Protein AF-A0A9E2H7S9-F1 (afdb_monomer_lite)

Structure (mmCIF, N/CA/C/O backbone):
data_AF-A0A9E2H7S9-F1
#
_entry.id   AF-A0A9E2H7S9-F1
#
loop_
_atom_site.group_PDB
_atom_site.id
_atom_site.type_symbol
_atom_site.label_atom_id
_atom_site.label_alt_id
_atom_site.label_comp_id
_atom_site.label_asym_id
_atom_site.label_entity_id
_atom_site.label_seq_id
_atom_site.pdbx_PDB_ins_code
_atom_site.Cartn_x
_atom_site.Cartn_y
_atom_site.Cartn_z
_atom_site.occupancy
_atom_site.B_iso_or_equiv
_atom_site.auth_seq_id
_atom_site.auth_comp_id
_atom_site.auth_asym_id
_atom_site.auth_atom_id
_atom_site.pdbx_PDB_model_num
ATOM 1 N N . MET A 1 1 ? -8.859 0.813 24.285 1.00 74.56 1 MET A N 1
ATOM 2 C CA . MET A 1 1 ? -8.397 -0.018 23.142 1.00 74.56 1 MET A CA 1
ATOM 3 C C . MET A 1 1 ? -8.759 0.550 21.761 1.00 74.56 1 MET A C 1
ATOM 5 O O . MET A 1 1 ? -7.932 0.460 20.865 1.00 74.56 1 MET A O 1
ATOM 9 N N . LYS A 1 2 ? -9.928 1.189 21.573 1.00 77.81 2 LYS A N 1
ATOM 10 C CA . LYS A 1 2 ? -10.442 1.622 20.251 1.00 77.81 2 LYS A CA 1
ATOM 11 C C . LYS A 1 2 ? -9.521 2.646 19.576 1.00 77.81 2 LYS A C 1
ATOM 13 O O . LYS A 1 2 ? -9.148 2.492 18.421 1.00 77.81 2 LYS A O 1
ATOM 18 N N . ILE A 1 3 ? -9.088 3.637 20.355 1.00 83.12 3 ILE A N 1
ATOM 19 C CA . ILE A 1 3 ? -8.162 4.695 19.926 1.00 83.12 3 ILE A CA 1
ATOM 20 C C . ILE A 1 3 ? -6.806 4.105 19.516 1.00 83.12 3 ILE A C 1
ATOM 22 O O . ILE A 1 3 ? -6.300 4.443 18.457 1.00 83.12 3 ILE A O 1
ATOM 26 N N . VAL A 1 4 ? -6.267 3.160 20.295 1.00 86.44 4 VAL A N 1
ATOM 27 C CA . VAL A 1 4 ? -4.978 2.506 20.004 1.00 86.44 4 VAL A CA 1
ATOM 28 C C . VAL A 1 4 ? -5.029 1.751 18.672 1.00 86.44 4 VAL A C 1
ATOM 30 O O . VAL A 1 4 ? -4.129 1.900 17.851 1.00 86.44 4 VAL A O 1
ATOM 33 N N . LEU A 1 5 ? -6.102 0.996 18.414 1.00 84.94 5 LEU A N 1
ATOM 34 C CA . LEU A 1 5 ? -6.277 0.267 17.152 1.00 84.94 5 LEU A CA 1
ATOM 35 C C . LEU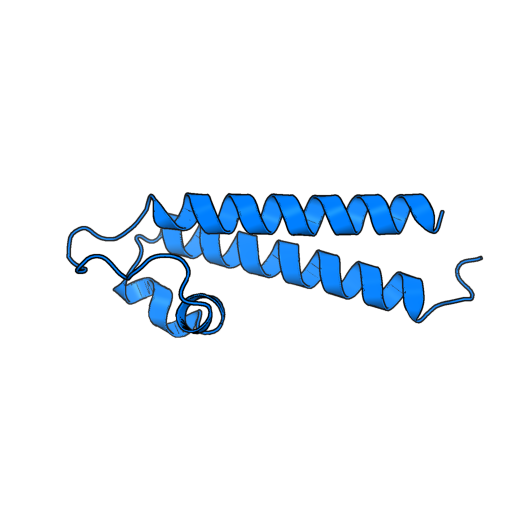 A 1 5 ? -6.426 1.212 15.948 1.00 84.94 5 LEU A C 1
ATOM 37 O O . LEU A 1 5 ? -5.873 0.937 14.885 1.00 84.94 5 LEU A O 1
ATOM 41 N N . LEU A 1 6 ? -7.111 2.348 16.115 1.00 86.25 6 LEU A N 1
ATOM 42 C CA . LEU A 1 6 ? -7.210 3.378 15.074 1.00 86.25 6 LEU A CA 1
ATOM 43 C C . LEU A 1 6 ? -5.864 4.060 14.805 1.00 86.25 6 LEU A C 1
ATOM 45 O O . LEU A 1 6 ? -5.530 4.304 13.647 1.00 86.25 6 LEU A O 1
ATOM 49 N N . SER A 1 7 ? -5.071 4.329 15.843 1.00 88.38 7 SER A N 1
ATOM 50 C CA . SER A 1 7 ? -3.715 4.864 15.690 1.00 88.38 7 SER A CA 1
ATOM 51 C C . SER A 1 7 ? -2.807 3.885 14.945 1.00 88.38 7 SER A C 1
ATOM 53 O O . SER A 1 7 ? -2.090 4.298 14.037 1.00 88.38 7 SER A O 1
ATOM 55 N N . ILE A 1 8 ? -2.878 2.587 15.260 1.00 88.75 8 ILE A N 1
ATOM 56 C CA . ILE A 1 8 ? -2.133 1.544 14.536 1.00 88.75 8 ILE A CA 1
ATOM 57 C C . ILE A 1 8 ? -2.568 1.501 13.067 1.00 88.75 8 ILE A C 1
ATOM 59 O O . ILE A 1 8 ? -1.718 1.503 12.178 1.00 88.75 8 ILE A O 1
ATOM 63 N N . ALA A 1 9 ? -3.875 1.536 12.796 1.00 88.69 9 ALA A N 1
ATOM 64 C CA . ALA A 1 9 ? -4.390 1.551 11.431 1.00 88.69 9 ALA A CA 1
ATOM 65 C C . ALA A 1 9 ? -3.887 2.765 10.632 1.00 88.69 9 ALA A C 1
ATOM 67 O O . ALA A 1 9 ? -3.453 2.618 9.489 1.00 88.69 9 ALA A O 1
ATOM 68 N N . LEU A 1 10 ? -3.877 3.950 11.252 1.00 90.00 10 LEU A N 1
ATOM 69 C CA . LEU A 1 10 ? -3.351 5.172 10.647 1.00 90.00 10 LEU A CA 1
ATOM 70 C C . LEU A 1 10 ? -1.860 5.032 10.306 1.00 90.00 10 LEU A C 1
ATOM 72 O O . LEU A 1 10 ? -1.455 5.356 9.190 1.00 90.00 10 LEU A O 1
ATOM 76 N N . VAL A 1 11 ? -1.054 4.512 11.237 1.00 92.19 11 VAL A N 1
ATOM 77 C CA . VAL A 1 11 ? 0.381 4.275 11.016 1.00 92.19 11 VAL A CA 1
ATOM 78 C C . VAL A 1 11 ? 0.592 3.314 9.847 1.00 92.19 11 VAL A C 1
ATOM 80 O O . VAL A 1 11 ? 1.370 3.625 8.949 1.00 92.19 11 VAL A O 1
ATOM 83 N N . MET A 1 12 ? -0.150 2.203 9.791 1.00 87.81 1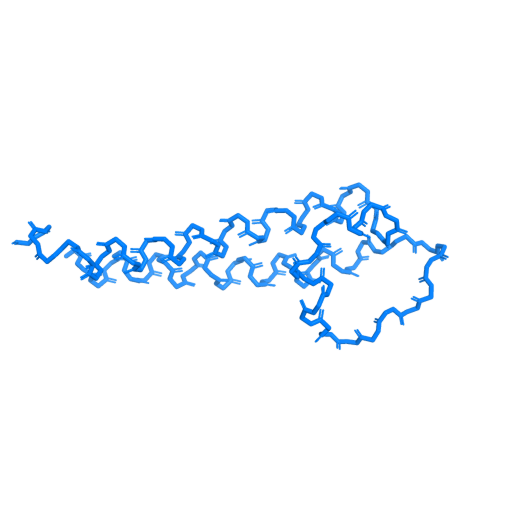2 MET A N 1
ATOM 84 C CA . MET A 1 12 ? -0.063 1.245 8.681 1.00 87.81 12 MET A CA 1
ATOM 85 C C . MET A 1 12 ? -0.387 1.894 7.331 1.00 87.81 12 MET A C 1
ATOM 87 O O . MET A 1 12 ? 0.335 1.679 6.355 1.00 87.81 12 MET A O 1
ATOM 91 N N . MET A 1 13 ? -1.423 2.736 7.269 1.00 87.88 13 MET A N 1
ATOM 92 C CA . MET A 1 13 ? -1.795 3.445 6.041 1.00 87.88 13 MET A CA 1
ATOM 93 C C . MET A 1 13 ? -0.720 4.449 5.605 1.00 87.88 13 MET A C 1
ATOM 95 O O . MET A 1 13 ? -0.359 4.476 4.426 1.00 87.88 13 MET A O 1
ATOM 99 N N . ILE A 1 14 ? -0.162 5.231 6.535 1.00 89.31 14 ILE A N 1
ATOM 100 C CA . ILE A 1 14 ? 0.906 6.202 6.242 1.00 89.31 14 ILE A CA 1
ATOM 101 C C . ILE A 1 14 ? 2.176 5.477 5.780 1.00 89.31 14 ILE A C 1
ATOM 103 O O . ILE A 1 14 ? 2.743 5.827 4.743 1.00 89.31 14 ILE A O 1
ATOM 107 N N . SER A 1 15 ? 2.601 4.429 6.492 1.00 87.94 15 SER A N 1
ATOM 108 C CA . SER A 1 15 ? 3.753 3.609 6.103 1.00 87.94 15 SER A CA 1
ATOM 109 C C . SER A 1 15 ? 3.555 2.984 4.723 1.00 87.94 15 SER A C 1
ATOM 111 O O . SER A 1 15 ? 4.468 3.014 3.893 1.00 87.94 15 SER A O 1
ATOM 113 N N . GLY A 1 16 ? 2.349 2.486 4.440 1.00 85.50 16 GLY A N 1
ATOM 114 C CA . GLY A 1 16 ? 1.978 1.983 3.125 1.00 85.50 16 GLY A CA 1
ATOM 115 C C . GLY A 1 16 ? 2.087 3.054 2.037 1.00 85.50 16 GLY A C 1
ATOM 116 O O . GLY A 1 16 ? 2.698 2.800 1.000 1.00 85.50 16 GLY A O 1
ATOM 117 N N . MET A 1 17 ? 1.601 4.277 2.267 1.00 84.88 17 MET A N 1
ATOM 118 C CA . MET A 1 17 ? 1.751 5.383 1.307 1.00 84.88 17 MET A CA 1
ATOM 119 C C . MET A 1 17 ? 3.221 5.736 1.042 1.00 84.88 17 MET A C 1
ATOM 121 O O . MET A 1 17 ? 3.615 5.899 -0.116 1.00 84.88 17 MET A O 1
ATOM 125 N N . VAL A 1 18 ? 4.051 5.802 2.087 1.00 86.19 18 VAL A N 1
ATOM 126 C CA . VAL A 1 18 ? 5.488 6.104 1.961 1.00 86.19 18 VAL A CA 1
ATOM 127 C C . VAL A 1 18 ? 6.215 5.019 1.166 1.00 86.19 18 VAL A C 1
ATOM 129 O O . VAL A 1 18 ? 6.966 5.336 0.240 1.00 86.19 18 VAL A O 1
ATOM 132 N N . LEU A 1 19 ? 5.948 3.742 1.451 1.00 82.19 19 LEU A N 1
ATOM 133 C CA . LEU A 1 19 ? 6.480 2.614 0.675 1.00 82.19 19 LEU A CA 1
ATOM 134 C C . LEU A 1 19 ? 6.031 2.670 -0.788 1.00 82.19 19 LEU A C 1
ATOM 136 O O . LEU A 1 19 ? 6.832 2.433 -1.693 1.00 82.19 19 LEU A O 1
ATOM 140 N N . GLY A 1 20 ? 4.782 3.068 -1.033 1.00 78.69 20 GLY A N 1
ATOM 141 C CA . GLY A 1 20 ? 4.240 3.268 -2.374 1.00 78.69 20 GLY A CA 1
ATOM 142 C C . GLY A 1 20 ? 4.992 4.358 -3.132 1.00 78.69 20 GLY A C 1
ATOM 143 O O . GLY A 1 20 ? 5.319 4.175 -4.303 1.00 78.69 20 GLY A O 1
ATOM 144 N N . MET A 1 21 ? 5.357 5.456 -2.470 1.00 78.94 21 MET A N 1
ATOM 145 C CA . MET A 1 21 ? 6.196 6.503 -3.065 1.00 78.94 21 MET A CA 1
ATOM 146 C C . MET A 1 21 ? 7.633 6.026 -3.321 1.00 78.94 21 MET A C 1
ATOM 148 O O . MET A 1 21 ? 8.176 6.278 -4.398 1.00 78.94 21 MET A O 1
ATOM 152 N N . MET A 1 22 ? 8.238 5.293 -2.383 1.00 76.44 22 MET A N 1
ATOM 153 C CA . MET A 1 22 ? 9.605 4.767 -2.521 1.00 76.44 22 MET A CA 1
ATOM 154 C C . MET A 1 22 ? 9.725 3.683 -3.600 1.00 76.44 22 MET A C 1
ATOM 156 O O . MET A 1 22 ? 10.731 3.636 -4.314 1.00 76.44 22 MET A O 1
ATOM 160 N N . SER A 1 23 ? 8.684 2.866 -3.793 1.00 74.19 23 SER A N 1
ATOM 161 C CA . SER A 1 23 ? 8.618 1.880 -4.883 1.00 74.19 23 SER A CA 1
ATOM 162 C C . SER A 1 23 ? 8.828 2.530 -6.254 1.00 74.19 23 SER A C 1
ATOM 164 O O . SER A 1 23 ? 9.455 1.957 -7.141 1.00 74.19 23 SER A O 1
ATOM 166 N N . ARG A 1 24 ? 8.407 3.794 -6.401 1.00 65.75 24 ARG A N 1
ATOM 167 C CA . ARG A 1 24 ? 8.486 4.542 -7.658 1.00 65.75 24 ARG A CA 1
ATOM 168 C C . ARG A 1 24 ? 9.868 5.099 -7.977 1.00 65.75 24 ARG A C 1
ATOM 170 O O . ARG A 1 24 ? 10.068 5.536 -9.106 1.00 65.75 24 ARG A O 1
ATOM 177 N N . LYS A 1 25 ? 10.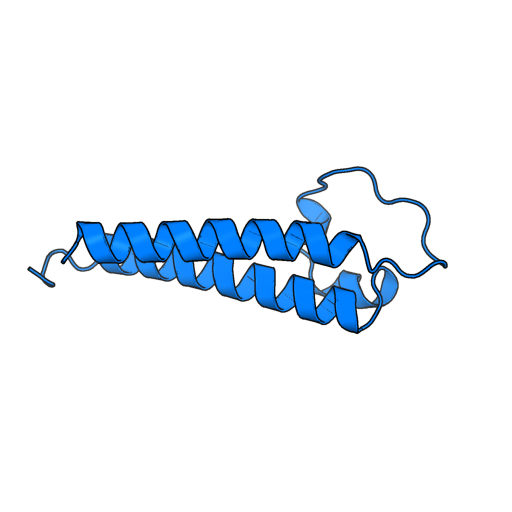804 5.064 -7.023 1.00 70.56 25 LYS A N 1
ATOM 178 C CA . LYS A 1 25 ? 12.231 5.324 -7.276 1.00 70.56 25 LYS A CA 1
ATOM 179 C C . LYS A 1 25 ? 12.911 4.147 -7.979 1.00 70.56 25 LYS A C 1
ATOM 181 O O . LYS A 1 25 ? 13.979 4.313 -8.543 1.00 70.56 25 LYS A O 1
ATOM 186 N N . HIS A 1 26 ? 12.272 2.979 -7.970 1.00 73.31 26 HIS A N 1
ATOM 187 C CA . HIS A 1 26 ? 12.773 1.746 -8.563 1.00 73.31 26 HIS A CA 1
ATOM 188 C C . HIS A 1 26 ? 12.057 1.453 -9.895 1.00 73.31 26 HIS A C 1
ATOM 190 O O . HIS A 1 26 ? 11.570 0.344 -10.120 1.00 73.31 26 HIS A O 1
ATOM 196 N N . LYS A 1 27 ? 11.937 2.469 -10.761 1.00 66.62 27 LYS A N 1
ATOM 197 C CA . LYS A 1 27 ? 11.419 2.310 -12.131 1.00 66.62 27 LYS A CA 1
ATOM 198 C C . LYS A 1 27 ? 12.459 1.613 -13.005 1.00 66.62 27 LYS A C 1
ATOM 200 O O . LYS A 1 27 ? 13.652 1.823 -12.808 1.00 66.62 27 LYS A O 1
ATOM 205 N N . SER A 1 28 ? 11.999 0.791 -13.943 1.00 65.69 28 SER A N 1
ATOM 206 C CA . SER A 1 28 ? 12.871 0.239 -14.981 1.00 65.69 28 SER A CA 1
ATOM 207 C C . SER A 1 28 ? 13.265 1.357 -15.955 1.00 65.69 28 SER A C 1
ATOM 209 O O . SER A 1 28 ? 12.407 2.145 -16.357 1.00 65.69 28 SER A O 1
ATOM 211 N N . GLU A 1 29 ? 14.545 1.447 -16.328 1.00 59.19 29 GLU A N 1
ATOM 212 C CA . GLU A 1 29 ? 15.082 2.495 -17.221 1.00 59.19 29 GLU A CA 1
ATOM 213 C C . GLU A 1 29 ? 14.434 2.492 -18.618 1.00 59.19 29 GLU A C 1
ATOM 215 O O . GLU A 1 29 ? 14.438 3.503 -19.316 1.00 59.19 29 GLU A O 1
ATOM 220 N N . LEU A 1 30 ? 13.805 1.377 -18.999 1.00 56.78 30 LEU A N 1
ATOM 221 C CA . LEU A 1 30 ? 13.137 1.175 -20.286 1.00 56.78 30 LEU A CA 1
ATOM 222 C C . LEU A 1 30 ? 11.768 1.870 -20.408 1.00 56.78 30 LEU A C 1
ATOM 224 O O . LEU A 1 30 ? 11.206 1.910 -21.504 1.00 56.78 30 LEU A O 1
ATOM 228 N N . VAL A 1 31 ? 11.207 2.429 -19.326 1.00 57.56 31 VAL A N 1
ATOM 229 C CA . VAL A 1 31 ? 9.833 2.963 -19.334 1.00 57.56 31 VAL A CA 1
ATOM 230 C C . VAL A 1 31 ? 9.789 4.477 -19.144 1.00 57.56 31 VAL A C 1
ATOM 232 O O . VAL A 1 31 ? 10.137 5.022 -18.095 1.00 57.56 31 VAL A O 1
ATOM 235 N N . ARG A 1 32 ? 9.271 5.154 -20.180 1.00 54.56 32 ARG A N 1
ATOM 236 C CA . ARG A 1 32 ? 8.973 6.596 -20.236 1.00 54.56 32 ARG A CA 1
ATOM 237 C C . ARG A 1 32 ? 8.253 7.058 -18.962 1.00 54.56 32 ARG A C 1
ATOM 239 O O . ARG A 1 32 ? 7.352 6.383 -18.463 1.00 54.56 32 ARG A O 1
ATOM 246 N N . SER A 1 33 ? 8.638 8.223 -18.438 1.00 52.75 33 SER A N 1
ATOM 247 C CA . SER A 1 33 ? 8.169 8.754 -17.153 1.00 52.75 33 SER A CA 1
ATOM 248 C C . SER A 1 33 ? 6.638 8.751 -17.035 1.00 52.75 33 SER A C 1
ATOM 250 O O . SER A 1 33 ? 5.955 9.616 -17.579 1.00 52.75 33 SER A O 1
ATOM 252 N N . ILE A 1 34 ? 6.079 7.794 -16.292 1.00 55.62 34 ILE A N 1
ATOM 253 C CA . ILE A 1 34 ? 4.648 7.825 -15.965 1.00 55.62 34 ILE A CA 1
ATOM 254 C C . ILE A 1 34 ? 4.376 9.077 -15.119 1.00 55.62 34 ILE A C 1
ATOM 256 O O . ILE A 1 34 ? 5.095 9.268 -14.124 1.00 55.62 34 ILE A O 1
ATOM 260 N N . PRO A 1 35 ? 3.376 9.903 -15.492 1.00 53.25 35 PRO A N 1
ATOM 261 C CA . PRO A 1 35 ? 3.053 11.135 -14.792 1.00 53.25 35 PRO A CA 1
ATOM 262 C C . PRO A 1 35 ? 2.736 10.870 -13.322 1.00 53.25 35 PRO A C 1
ATOM 264 O O . PRO A 1 35 ? 2.269 9.795 -12.927 1.00 53.25 35 PRO A O 1
ATOM 267 N N . TRP A 1 36 ? 3.059 11.869 -12.507 1.00 53.97 36 TRP A N 1
ATOM 268 C CA . TRP A 1 36 ? 2.889 11.846 -11.064 1.00 53.97 36 TRP A CA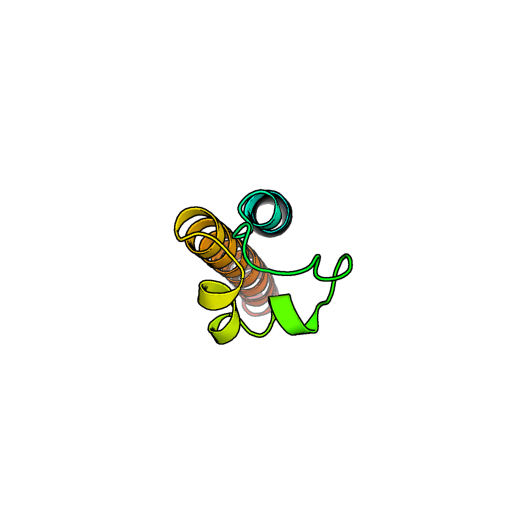 1
ATOM 269 C C . TRP A 1 36 ? 1.466 11.425 -10.670 1.00 53.97 36 TRP A C 1
ATOM 271 O O . TRP A 1 36 ? 0.480 11.873 -11.240 1.00 53.97 36 TRP A O 1
ATOM 281 N N . TYR A 1 37 ? 1.399 10.535 -9.679 1.00 52.22 37 TYR A N 1
ATOM 282 C CA . TYR A 1 37 ? 0.182 10.154 -8.961 1.00 52.22 37 TYR A CA 1
ATOM 283 C C . TYR A 1 37 ? -1.018 9.720 -9.818 1.00 52.22 37 TYR A C 1
ATOM 285 O O . TYR A 1 37 ? -2.142 10.169 -9.626 1.00 52.22 37 TYR A O 1
ATOM 293 N N . ASN A 1 38 ? -0.814 8.767 -10.726 1.00 61.91 38 ASN A N 1
ATOM 294 C CA . ASN A 1 38 ? -1.939 8.179 -11.441 1.00 61.91 38 ASN A CA 1
ATOM 295 C C . ASN A 1 38 ? -2.545 7.006 -10.641 1.00 61.91 38 ASN A C 1
ATOM 297 O O . ASN A 1 38 ? -2.003 5.897 -10.622 1.00 61.91 38 ASN A O 1
ATOM 301 N N . PHE A 1 39 ? -3.671 7.263 -9.963 1.00 58.25 39 PHE A N 1
ATOM 302 C CA . PHE A 1 39 ? -4.421 6.290 -9.150 1.00 58.25 39 PHE A CA 1
ATOM 303 C C . PHE A 1 39 ? -4.744 5.005 -9.932 1.00 58.25 39 PHE A C 1
ATOM 305 O O . PHE A 1 39 ? -4.683 3.903 -9.394 1.00 58.25 39 PHE A O 1
ATOM 312 N N . LYS A 1 40 ? -4.947 5.131 -11.250 1.00 60.66 40 LYS A N 1
ATOM 313 C CA . LYS A 1 40 ? -5.196 4.009 -12.163 1.00 60.66 40 LYS A CA 1
ATOM 314 C C . LYS A 1 40 ? -4.058 2.984 -12.196 1.00 60.66 40 LYS A C 1
ATOM 316 O O . LYS A 1 40 ? -4.328 1.809 -12.403 1.00 60.66 40 LYS A O 1
ATOM 321 N N . PHE A 1 41 ? -2.805 3.397 -12.004 1.00 60.44 41 PHE A N 1
ATOM 322 C CA . PHE A 1 41 ? -1.663 2.472 -11.960 1.00 60.44 41 PHE A CA 1
ATOM 323 C C . PHE A 1 41 ? -1.421 1.910 -10.561 1.00 60.44 41 PHE A C 1
ATOM 325 O O . PHE A 1 41 ? -0.892 0.814 -10.437 1.00 60.44 41 PHE A O 1
ATOM 332 N N . TRP A 1 42 ? -1.850 2.622 -9.517 1.00 60.44 42 TRP A N 1
ATOM 333 C CA . TRP A 1 42 ? -1.831 2.092 -8.154 1.00 60.44 42 TRP A CA 1
ATOM 334 C C . TRP A 1 42 ? -2.854 0.960 -7.991 1.00 60.44 42 TRP A C 1
ATOM 336 O O . TRP A 1 42 ? -2.554 -0.076 -7.412 1.00 60.44 42 TRP A O 1
ATOM 346 N N . CYS A 1 43 ? -4.044 1.110 -8.574 1.00 61.84 43 CYS A N 1
ATOM 347 C CA . CYS A 1 43 ? -5.092 0.090 -8.512 1.00 61.84 43 CYS A CA 1
ATOM 348 C C . CYS A 1 43 ? -4.918 -1.067 -9.513 1.00 61.84 43 CYS A C 1
ATOM 350 O O . CYS A 1 43 ? -5.720 -1.994 -9.492 1.00 61.84 43 CYS A O 1
ATOM 352 N N . ASN A 1 44 ? -3.901 -1.037 -10.383 1.00 65.56 44 ASN A N 1
ATOM 353 C CA . ASN A 1 44 ? -3.653 -2.079 -11.386 1.00 65.56 44 ASN A CA 1
ATOM 354 C C . ASN A 1 44 ? -2.285 -2.745 -11.171 1.00 65.56 44 ASN A C 1
ATOM 356 O O . ASN A 1 44 ? -1.364 -2.524 -11.966 1.00 65.56 44 ASN A O 1
ATOM 360 N N . PRO A 1 45 ? -2.143 -3.584 -10.126 1.00 60.34 45 PRO A N 1
ATOM 361 C CA . PRO A 1 45 ? -0.866 -4.195 -9.768 1.00 60.34 45 PRO A CA 1
ATOM 362 C C . PRO A 1 45 ? -0.293 -5.110 -10.863 1.00 60.34 45 PRO A C 1
ATOM 364 O O . PRO A 1 45 ? 0.914 -5.294 -10.963 1.00 60.34 45 PRO A O 1
ATOM 367 N N . TRP A 1 46 ? -1.147 -5.618 -11.749 1.00 61.88 46 TRP A N 1
ATOM 368 C CA . TRP A 1 46 ? -0.789 -6.486 -12.876 1.00 61.88 46 TRP A CA 1
ATOM 369 C C . TRP A 1 46 ? 0.088 -5.800 -13.933 1.00 61.88 46 TRP A C 1
ATOM 371 O O . TRP A 1 46 ? 0.764 -6.482 -14.688 1.00 61.88 46 TRP A O 1
ATOM 381 N N . ARG A 1 47 ? 0.087 -4.459 -13.994 1.00 63.78 47 ARG A N 1
ATOM 382 C CA . ARG A 1 47 ? 0.920 -3.679 -14.932 1.00 63.78 47 ARG A CA 1
ATOM 383 C C . ARG A 1 47 ? 2.257 -3.236 -14.331 1.00 63.78 47 ARG A C 1
ATOM 385 O O . ARG A 1 47 ? 3.047 -2.592 -15.009 1.00 63.78 47 ARG A O 1
ATOM 392 N N . LEU A 1 48 ? 2.509 -3.537 -13.056 1.00 63.44 48 LEU A N 1
ATOM 393 C CA . LEU A 1 48 ? 3.741 -3.163 -12.361 1.00 63.44 48 LEU A CA 1
ATOM 394 C C . LEU A 1 48 ? 5.024 -3.823 -12.901 1.00 63.44 48 LEU A C 1
ATOM 396 O O . LEU A 1 48 ? 6.022 -3.103 -12.938 1.00 63.44 48 LEU A O 1
ATOM 400 N N . PRO A 1 49 ? 5.059 -5.118 -13.294 1.00 59.22 49 PRO A N 1
ATOM 401 C CA . PRO A 1 49 ? 6.313 -5.763 -13.697 1.00 59.22 49 PRO A CA 1
ATOM 402 C C . PRO A 1 49 ? 6.889 -5.194 -14.998 1.00 59.22 49 PRO A C 1
ATOM 404 O O . PRO A 1 49 ? 8.100 -5.210 -15.179 1.00 59.22 49 PRO A O 1
ATOM 407 N N . ASP A 1 50 ? 6.049 -4.601 -15.849 1.00 61.78 50 ASP A N 1
ATOM 408 C CA . ASP A 1 50 ? 6.502 -3.934 -17.072 1.00 61.78 50 ASP A CA 1
ATOM 409 C C . ASP A 1 50 ? 7.140 -2.564 -16.792 1.00 61.78 50 ASP A C 1
ATOM 411 O O . ASP A 1 50 ? 7.856 -2.031 -17.631 1.00 61.78 50 ASP A O 1
ATOM 415 N N . ILE A 1 51 ? 6.872 -1.968 -15.623 1.00 65.75 51 ILE A N 1
ATOM 416 C CA . ILE A 1 51 ? 7.151 -0.556 -15.304 1.00 65.75 51 ILE A CA 1
ATOM 417 C C . ILE A 1 51 ? 8.243 -0.410 -14.234 1.00 65.75 51 ILE A C 1
ATOM 419 O O . ILE A 1 51 ? 9.017 0.556 -14.234 1.00 65.75 51 ILE A O 1
ATOM 423 N N . TYR A 1 52 ? 8.288 -1.339 -13.286 1.00 67.69 52 TYR A N 1
ATOM 424 C CA . TYR A 1 52 ? 9.143 -1.283 -12.108 1.00 67.69 52 TYR A CA 1
ATOM 425 C C . TYR A 1 52 ? 10.115 -2.456 -12.095 1.00 67.69 52 TYR A C 1
ATOM 427 O O . TYR A 1 52 ? 9.804 -3.542 -12.571 1.00 67.69 52 TYR A O 1
ATOM 435 N N . THR A 1 53 ? 11.288 -2.252 -11.500 1.00 75.94 53 THR A N 1
ATOM 436 C CA . THR A 1 53 ? 12.187 -3.372 -11.200 1.00 75.94 53 THR A CA 1
ATOM 437 C C . THR A 1 53 ? 11.533 -4.299 -10.175 1.00 75.94 53 THR A C 1
ATOM 439 O O . THR A 1 53 ? 10.634 -3.886 -9.437 1.00 75.94 53 THR A O 1
ATOM 442 N N . GLU A 1 54 ? 12.009 -5.537 -10.063 1.00 75.94 54 GLU A N 1
ATOM 443 C CA . GLU A 1 54 ? 11.497 -6.526 -9.103 1.00 75.94 54 GLU A CA 1
ATOM 444 C C . GLU A 1 54 ? 11.412 -5.967 -7.665 1.00 75.94 54 GLU A C 1
ATOM 446 O O . GLU A 1 54 ? 10.424 -6.151 -6.949 1.00 75.94 54 GLU A O 1
ATOM 451 N N . LYS A 1 55 ? 12.404 -5.156 -7.270 1.00 77.69 55 LYS A N 1
ATOM 452 C CA . LYS A 1 55 ? 12.426 -4.438 -5.988 1.00 77.69 55 LYS A CA 1
ATOM 453 C C . LYS A 1 55 ? 11.310 -3.392 -5.872 1.00 77.69 55 LYS A C 1
ATOM 455 O O . LYS A 1 55 ? 10.693 -3.271 -4.811 1.00 77.69 55 LYS A O 1
ATOM 460 N N . GLY A 1 56 ? 11.030 -2.654 -6.946 1.00 75.75 56 GLY A N 1
ATOM 461 C CA . GLY A 1 56 ? 9.918 -1.706 -7.021 1.00 75.75 56 GLY A CA 1
ATOM 462 C C . GLY A 1 56 ? 8.558 -2.398 -6.935 1.00 75.75 56 GLY A C 1
ATOM 463 O O . GLY A 1 56 ? 7.713 -1.971 -6.150 1.00 75.75 56 GLY A O 1
ATOM 464 N N . VAL A 1 57 ? 8.372 -3.516 -7.642 1.00 77.56 57 VAL A N 1
ATOM 465 C CA . VAL A 1 57 ? 7.147 -4.335 -7.563 1.00 77.56 57 VAL A CA 1
ATOM 466 C C . VAL A 1 57 ? 6.920 -4.833 -6.135 1.00 77.56 57 VAL A C 1
ATOM 468 O O . VAL A 1 57 ? 5.826 -4.673 -5.590 1.00 77.56 57 VAL A O 1
ATOM 471 N N . ARG A 1 58 ? 7.964 -5.353 -5.479 1.00 80.38 58 ARG A N 1
ATOM 472 C CA . ARG A 1 58 ? 7.879 -5.841 -4.095 1.00 80.38 58 ARG A CA 1
ATOM 473 C C . ARG A 1 58 ? 7.508 -4.730 -3.110 1.00 80.38 58 ARG A C 1
ATOM 475 O O . ARG A 1 58 ? 6.629 -4.921 -2.272 1.00 80.38 58 ARG A O 1
ATOM 482 N N . MET A 1 59 ? 8.124 -3.551 -3.232 1.00 80.44 59 MET A N 1
ATOM 483 C CA . MET A 1 59 ? 7.782 -2.383 -2.407 1.00 80.44 59 MET A CA 1
ATOM 484 C C . MET A 1 59 ? 6.352 -1.889 -2.655 1.00 80.44 59 MET A C 1
ATOM 486 O O . MET A 1 59 ? 5.670 -1.488 -1.711 1.00 80.44 59 MET A O 1
ATOM 490 N N . HIS A 1 60 ? 5.880 -1.934 -3.901 1.00 81.44 60 HIS A N 1
ATOM 491 C CA . HIS A 1 60 ? 4.516 -1.547 -4.246 1.00 81.44 60 HIS A CA 1
ATOM 492 C C . HIS A 1 60 ? 3.481 -2.546 -3.709 1.00 81.44 60 HIS A C 1
ATOM 494 O O . HIS A 1 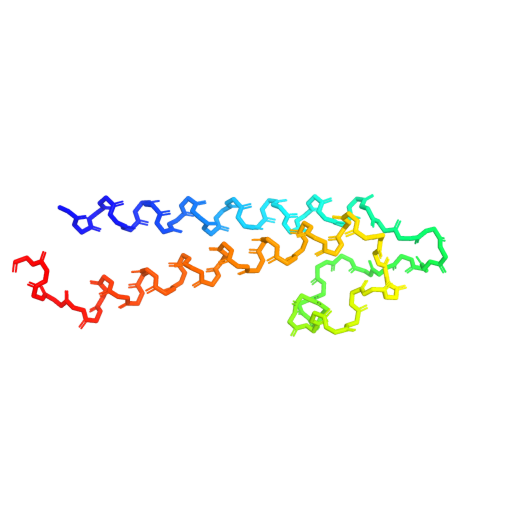60 ? 2.455 -2.145 -3.164 1.00 81.44 60 HIS A O 1
ATOM 500 N N . SER A 1 61 ? 3.772 -3.846 -3.790 1.00 82.44 61 SER A N 1
ATOM 501 C CA . SER A 1 61 ? 2.930 -4.884 -3.192 1.00 82.44 61 SER A CA 1
ATOM 502 C C . SER A 1 61 ? 2.848 -4.727 -1.673 1.00 82.44 61 SER A C 1
ATOM 504 O O . SER A 1 61 ? 1.754 -4.779 -1.120 1.00 82.44 61 SER A O 1
ATOM 506 N N . LEU A 1 62 ? 3.975 -4.474 -0.999 1.00 84.06 62 LEU A N 1
ATOM 507 C CA . LEU A 1 62 ? 4.003 -4.223 0.447 1.00 84.06 62 LEU A CA 1
ATOM 508 C C . LEU A 1 62 ? 3.218 -2.963 0.832 1.00 84.06 62 LEU A C 1
ATOM 510 O O . LEU A 1 62 ? 2.498 -2.965 1.828 1.00 84.06 62 LEU A O 1
ATOM 514 N N . SER A 1 63 ? 3.326 -1.905 0.025 1.00 86.88 63 SER A N 1
ATOM 515 C CA . SER A 1 63 ? 2.534 -0.682 0.172 1.00 86.88 63 SER A CA 1
ATOM 516 C C . SER A 1 63 ? 1.031 -0.967 0.146 1.00 86.88 63 SER A C 1
ATOM 518 O O . SER A 1 63 ? 0.318 -0.566 1.066 1.00 86.88 63 SER A O 1
ATOM 520 N N . LEU A 1 64 ? 0.561 -1.699 -0.869 1.00 84.12 64 LEU A N 1
ATOM 521 C CA . LEU A 1 64 ? -0.841 -2.095 -1.003 1.00 84.12 64 LEU A CA 1
ATOM 522 C C . LEU A 1 64 ? -1.306 -2.949 0.176 1.00 84.12 64 LEU A C 1
ATOM 524 O O . LEU A 1 64 ? -2.343 -2.647 0.764 1.00 84.12 64 LEU A O 1
ATOM 528 N N . SER A 1 65 ? -0.529 -3.961 0.567 1.00 86.06 65 SER A N 1
ATOM 529 C CA . SER A 1 65 ? -0.871 -4.827 1.699 1.00 86.06 65 SER A CA 1
ATOM 530 C C . SER A 1 65 ? -1.007 -4.044 3.005 1.00 86.06 65 SER A C 1
ATOM 532 O O . SER A 1 65 ? -1.950 -4.280 3.758 1.00 86.06 65 SER A O 1
ATOM 534 N N . LEU A 1 66 ? -0.119 -3.079 3.268 1.00 87.12 66 LEU A N 1
ATOM 535 C CA . LEU A 1 66 ? -0.186 -2.223 4.459 1.00 87.12 66 LEU A CA 1
ATOM 536 C C . LEU A 1 66 ? -1.411 -1.305 4.458 1.00 87.12 66 LEU A C 1
ATOM 538 O O . LEU A 1 66 ? -2.085 -1.192 5.481 1.00 87.12 66 LEU A O 1
ATOM 542 N N . ILE A 1 67 ? -1.729 -0.689 3.316 1.00 87.00 67 ILE A N 1
ATOM 543 C CA . ILE A 1 67 ? -2.916 0.166 3.184 1.00 87.00 67 ILE A CA 1
ATOM 544 C C . ILE A 1 67 ? -4.185 -0.667 3.378 1.00 87.00 67 ILE A C 1
ATOM 546 O O . ILE A 1 67 ? -5.038 -0.291 4.178 1.00 87.00 67 ILE A O 1
ATOM 550 N N . MET A 1 68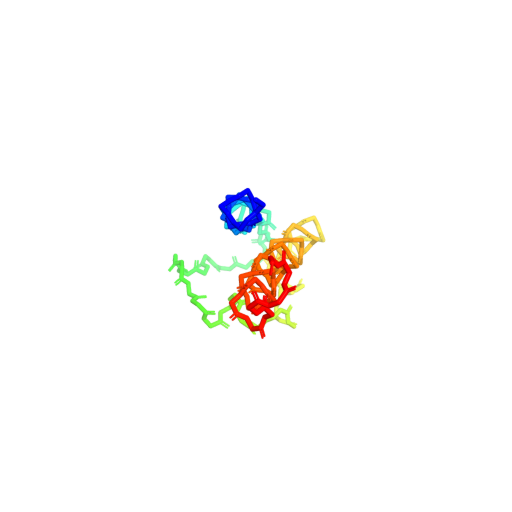 ? -4.292 -1.817 2.708 1.00 87.12 68 MET A N 1
ATOM 551 C CA . MET A 1 68 ? -5.457 -2.700 2.819 1.00 87.12 68 MET A CA 1
ATOM 552 C C . MET A 1 68 ? -5.623 -3.260 4.231 1.00 87.12 68 MET A C 1
ATOM 554 O O . MET A 1 68 ? -6.742 -3.305 4.735 1.00 87.12 68 MET A O 1
ATOM 558 N N . SER A 1 69 ? -4.524 -3.617 4.899 1.00 87.62 69 SER A N 1
ATOM 559 C CA . SER A 1 69 ? -4.555 -4.077 6.293 1.00 87.62 69 SER A CA 1
ATOM 560 C C . SER A 1 69 ? -4.985 -2.961 7.247 1.00 87.62 69 SER A C 1
ATOM 562 O O . SER A 1 69 ? -5.804 -3.197 8.131 1.00 87.62 69 SER A O 1
ATOM 564 N N . GLY A 1 70 ? -4.501 -1.730 7.042 1.00 87.56 70 GLY A N 1
ATOM 565 C CA . GLY A 1 70 ? -4.944 -0.562 7.805 1.00 87.56 70 GLY A CA 1
ATOM 566 C C . GLY A 1 70 ? -6.436 -0.279 7.611 1.00 87.56 70 GLY A C 1
ATOM 567 O O . GLY A 1 70 ? -7.162 -0.120 8.588 1.00 87.56 70 GLY A O 1
ATOM 568 N N . VAL A 1 71 ? -6.928 -0.306 6.368 1.00 87.44 71 VAL A N 1
ATOM 569 C CA . VAL A 1 71 ? -8.361 -0.138 6.061 1.00 87.44 71 VAL A CA 1
ATOM 570 C C . VAL A 1 71 ? -9.197 -1.249 6.697 1.00 87.44 71 VAL A C 1
ATOM 572 O O . VAL A 1 71 ? -10.200 -0.953 7.346 1.00 87.44 71 VAL A O 1
ATOM 575 N N . ALA A 1 72 ? -8.778 -2.510 6.571 1.00 87.75 72 ALA A N 1
ATOM 576 C CA . ALA A 1 72 ? -9.458 -3.645 7.190 1.00 87.75 72 ALA A CA 1
ATOM 577 C C . ALA A 1 72 ? -9.522 -3.505 8.717 1.00 87.75 72 ALA A C 1
ATOM 579 O O . ALA A 1 72 ? -10.564 -3.772 9.313 1.00 87.75 72 ALA A O 1
ATOM 580 N N . LEU A 1 73 ? -8.453 -3.009 9.346 1.00 88.06 73 LEU A N 1
ATOM 581 C CA . LEU A 1 73 ? -8.416 -2.751 10.782 1.00 88.06 73 LEU A CA 1
ATOM 582 C C . LEU A 1 73 ? -9.386 -1.628 11.185 1.00 88.06 73 LEU A C 1
ATOM 584 O O . LEU A 1 73 ? -10.115 -1.781 12.162 1.00 88.06 73 LEU A O 1
ATOM 588 N N . VAL A 1 74 ? -9.474 -0.537 10.413 1.00 87.00 74 VAL A N 1
ATOM 589 C CA . VAL A 1 74 ? -10.483 0.519 10.641 1.00 87.00 74 VAL A CA 1
ATOM 590 C C . VAL A 1 74 ? -11.901 -0.043 10.532 1.00 87.00 74 VAL A C 1
ATOM 592 O O . VAL A 1 74 ? -12.747 0.269 11.372 1.00 87.00 74 VAL A O 1
ATOM 595 N N . VAL A 1 75 ? -12.168 -0.866 9.515 1.00 86.56 75 VAL A N 1
ATOM 596 C CA . VAL A 1 75 ? -13.479 -1.499 9.313 1.00 86.56 75 VAL A CA 1
ATOM 597 C C . VAL A 1 75 ? -13.802 -2.450 10.462 1.00 86.56 75 VAL A C 1
ATOM 599 O O . VAL A 1 75 ? -14.902 -2.374 10.997 1.00 86.56 75 VAL A O 1
ATOM 602 N N . ALA A 1 76 ? -12.851 -3.272 10.908 1.00 85.44 76 ALA A N 1
ATOM 603 C CA . ALA A 1 76 ? -13.038 -4.175 12.041 1.00 85.44 76 ALA A CA 1
ATOM 604 C C . ALA A 1 76 ? -13.344 -3.409 13.338 1.00 85.44 76 ALA A C 1
ATOM 606 O O . ALA A 1 76 ? -14.290 -3.743 14.047 1.00 85.44 76 ALA A O 1
ATOM 607 N N . VAL A 1 77 ? -12.608 -2.327 13.615 1.00 84.50 77 VAL A N 1
ATOM 608 C CA . VAL A 1 77 ? -12.822 -1.485 14.805 1.00 84.50 77 VAL A CA 1
ATOM 609 C C . VAL A 1 77 ? -14.179 -0.771 14.774 1.00 84.50 77 VAL A C 1
ATOM 611 O O . VAL A 1 77 ? -14.783 -0.556 15.826 1.00 84.50 77 VAL A O 1
ATOM 614 N N . LYS A 1 78 ? -14.666 -0.394 13.586 1.00 80.06 78 LYS A N 1
ATOM 615 C CA . LYS A 1 78 ? -15.985 0.237 13.416 1.00 80.06 78 LYS A CA 1
ATOM 616 C C . LYS A 1 78 ? -17.140 -0.772 13.389 1.00 80.06 78 LYS A C 1
ATOM 618 O O . LYS A 1 78 ? -18.218 -0.445 13.871 1.00 80.06 78 LYS A O 1
ATOM 623 N N . GLY A 1 79 ? -16.924 -1.962 12.830 1.00 76.12 79 GLY A N 1
ATOM 624 C CA . GLY A 1 79 ? -17.935 -3.005 12.629 1.00 76.12 79 GLY A CA 1
ATOM 625 C C . GLY A 1 79 ? -18.150 -3.931 13.828 1.00 76.12 79 GLY A C 1
ATOM 626 O O . GLY A 1 79 ? -19.203 -4.552 13.922 1.00 76.12 79 GLY A O 1
ATOM 627 N N . LEU A 1 80 ? -17.198 -3.999 14.763 1.00 65.81 80 LEU A N 1
ATOM 628 C CA . LEU A 1 80 ? -17.332 -4.712 16.037 1.00 65.81 80 LEU A CA 1
ATOM 629 C C . LEU A 1 80 ? -17.443 -3.700 17.186 1.00 65.81 80 LEU A C 1
ATOM 631 O O . LEU A 1 80 ? -16.454 -3.419 17.872 1.00 65.81 80 LEU A O 1
ATOM 635 N N . PRO A 1 81 ? -18.641 -3.133 17.432 1.00 59.03 81 PRO A N 1
ATOM 636 C CA . PRO A 1 81 ? -18.850 -2.263 18.583 1.00 59.03 81 PRO A CA 1
ATOM 637 C C . PRO A 1 81 ? -18.592 -2.988 19.915 1.00 59.03 81 PRO A C 1
ATOM 639 O O . PRO A 1 81 ? -18.238 -2.306 20.874 1.00 59.03 81 PRO A O 1
ATOM 642 N N . SER A 1 82 ? -18.691 -4.328 19.926 1.00 57.28 82 SER A N 1
ATOM 643 C CA . SER A 1 82 ? -18.575 -5.248 21.069 1.00 57.28 82 SER A CA 1
ATOM 644 C C . SER A 1 82 ? -17.153 -5.657 21.472 1.00 57.28 82 SER A C 1
ATOM 646 O O . SER A 1 82 ? -16.995 -6.453 22.390 1.00 57.28 82 SER A O 1
ATOM 648 N N . LEU A 1 83 ? -16.097 -5.133 20.836 1.00 52.03 83 LEU A N 1
ATOM 649 C CA . LEU A 1 83 ? -14.716 -5.263 21.351 1.00 52.03 83 LEU A CA 1
ATOM 650 C C . LEU A 1 83 ? -14.456 -4.351 22.579 1.00 52.03 83 LEU A C 1
ATOM 652 O O . LEU A 1 83 ? -13.305 -4.010 22.868 1.00 52.03 83 LEU A O 1
ATOM 656 N N . PHE A 1 84 ? -15.536 -3.914 23.245 1.00 50.88 84 PHE A N 1
ATOM 657 C CA . PHE A 1 84 ? -15.620 -2.981 24.372 1.00 50.88 84 PHE A CA 1
ATOM 658 C C . PHE A 1 84 ? -16.747 -3.400 25.298 1.00 50.88 84 PHE A C 1
ATOM 660 O O . PHE A 1 84 ? -17.865 -3.600 24.770 1.00 50.88 84 PHE A O 1
#

Sequence (84 aa):
MKIVLLSIALVMMISGMVLGMMSRKHKSELVRSIPWYNFKFWCNPWRLPDIYTEKGVRMHSLSLSLIMSGVALVVAVKGLPSLF

pLDDT: mean 74.35, std 12.5, range [50.88, 92.19]

Radius of gyration: 15.47 Å; chains: 1; bounding box: 34×18×45 Å

Secondary structure (DSSP, 8-state):
-HHHHHHHHHHHHHHHHHHHHHHTTSB-TTS--PPTT-HHHHS-GGGSTTTB-HHHHHHHHHHHHHHHHHHHHHHHHHH-TT--

Foldseek 3Di:
DLVVLLVQLVVLLVQLVVLLVVLLVQWDPPDDDDDPDDVVCLVCLVCDVVTGPPSSSVSSVSSVVSNVVSVVSNCVSVVCPPVD